Protein AF-A0A1J5KWN9-F1 (afdb_monomer)

Sequence (106 aa):
MALAEVMGHTQDIREIDHQITLTLQKNDFDAEEIVGLVDKREQILQNILNYIKENPSFAESEDWLSLVEQTKKVVALMQSETIQLGNNLKKYRYGNKSVQQYKKFL

Solvent-accessible surface area (backbone atoms only — not comparable to full-atom values): 5946 Å² total; per-residue (Å²): 134,56,71,74,57,48,54,49,47,55,50,51,44,52,52,46,51,49,50,48,51,57,44,70,70,41,97,80,54,63,65,66,62,47,50,54,48,51,54,54,43,49,61,49,46,53,54,49,52,54,47,30,73,78,39,61,71,51,68,73,30,70,68,49,49,50,50,52,56,52,49,53,53,48,53,53,48,55,52,51,51,52,52,51,52,53,54,52,51,52,52,52,55,52,52,52,52,53,52,58,57,55,58,76,80,109

Nearest PDB structures (foldseek):
  4atm-assembly1_A-2  TM=5.124E-01  e=1.087E+00  Homo sapiens
  3q7l-assembly1_B  TM=5.400E-01  e=6.951E+00  Homo sapiens

Radius of gyration: 20.38 Å; Cα contacts (8 Å, |Δi|>4): 46; chains: 1; bounding box: 47×23×64 Å

Foldseek 3Di:
DDPVVLVVLLVLLVVLLVVLVVQLPDPDHDPVVNVVSVVVNVVSVVVNVVVCVVVVCVCVDPSNVVSVVSVVVSVVSVVVSVVVVVVVVVVVVVVVVVVVVVVVVD

pLDDT: mean 94.16, std 3.78, range [82.38, 98.25]

Secondary structure (DSSP, 8-state):
--HHHHHHHHHHHHHHHHHHHHHHTSSS--HHHHHHHHHHHHHHHHHHHHHHHH-GGGGGSHHHHHHHHHHHHHHHHHHHHHHHHHHHHHHHHHHHHHHHHHGGG-

Structure (mmCIF, N/CA/C/O backbone):
data_AF-A0A1J5KWN9-F1
#
_entry.id   AF-A0A1J5KWN9-F1
#
loop_
_atom_site.group_PDB
_atom_site.id
_atom_site.type_symbol
_atom_site.label_atom_id
_atom_site.label_alt_id
_atom_site.label_comp_id
_atom_site.label_asym_id
_atom_site.label_entity_id
_atom_site.label_seq_id
_atom_site.pdbx_PDB_ins_code
_atom_site.Cartn_x
_atom_site.Cartn_y
_atom_site.Cartn_z
_atom_site.occupancy
_atom_site.B_iso_or_equiv
_atom_site.auth_seq_id
_atom_site.auth_comp_id
_atom_site.auth_asym_id
_atom_site.auth_atom_id
_atom_site.pdbx_PDB_model_num
ATOM 1 N N . MET A 1 1 ? -20.964 5.847 12.960 1.00 84.12 1 MET A N 1
ATOM 2 C CA . MET A 1 1 ? -20.636 4.473 12.502 1.00 84.12 1 MET A CA 1
ATOM 3 C C . MET A 1 1 ? -20.521 3.569 13.720 1.00 84.12 1 MET A C 1
ATOM 5 O O . MET A 1 1 ? -20.071 4.060 14.750 1.00 84.12 1 MET A O 1
ATOM 9 N N . ALA A 1 2 ? -20.961 2.311 13.659 1.00 90.88 2 ALA A N 1
ATOM 10 C CA . ALA A 1 2 ? -20.850 1.398 14.807 1.00 90.88 2 ALA A CA 1
ATOM 11 C C . ALA A 1 2 ? -19.456 0.743 14.877 1.00 90.88 2 ALA A C 1
ATOM 13 O O . ALA A 1 2 ? -18.827 0.534 13.844 1.00 90.88 2 ALA A O 1
ATOM 14 N N . LEU A 1 3 ? -18.993 0.339 16.069 1.00 86.62 3 LEU A N 1
ATOM 15 C CA . LEU A 1 3 ? -17.695 -0.342 16.225 1.00 86.62 3 LEU A CA 1
ATOM 16 C C . LEU A 1 3 ? -17.580 -1.584 15.322 1.00 86.62 3 LEU A C 1
ATOM 18 O O . LEU A 1 3 ? -16.566 -1.766 14.662 1.00 86.62 3 LEU A O 1
ATOM 22 N N . ALA A 1 4 ? -18.628 -2.410 15.243 1.00 92.12 4 ALA A N 1
ATOM 23 C CA . ALA A 1 4 ? -18.633 -3.612 14.402 1.00 92.12 4 ALA A CA 1
ATOM 24 C C . ALA A 1 4 ? -18.455 -3.305 12.902 1.00 92.12 4 AL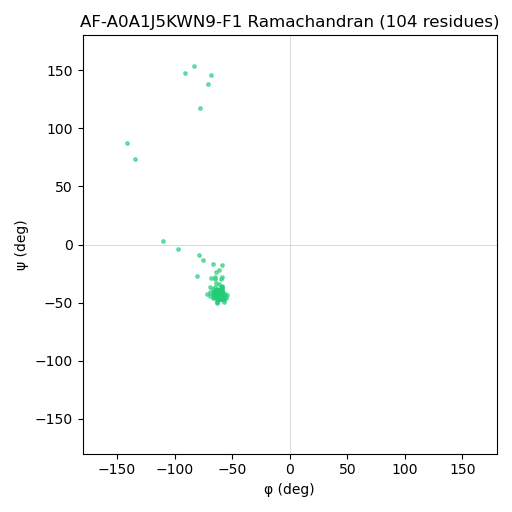A A C 1
ATOM 26 O O . ALA A 1 4 ? -17.828 -4.075 12.183 1.00 92.12 4 ALA A O 1
ATOM 27 N N . GLU A 1 5 ? -18.982 -2.172 12.442 1.00 92.19 5 GLU A N 1
ATOM 28 C CA . GLU A 1 5 ? -18.875 -1.718 11.054 1.00 92.19 5 GLU A CA 1
ATOM 29 C C . GLU A 1 5 ? -17.446 -1.250 10.739 1.00 92.19 5 GLU A C 1
ATOM 31 O O . GLU A 1 5 ? -16.868 -1.648 9.731 1.00 92.19 5 GLU A O 1
ATOM 36 N N . VAL A 1 6 ? -16.822 -0.508 11.660 1.00 93.31 6 VAL A N 1
ATOM 37 C CA . VAL A 1 6 ? -15.414 -0.084 11.550 1.00 93.31 6 VAL A CA 1
ATOM 38 C C . VAL A 1 6 ? -14.470 -1.282 11.548 1.00 93.31 6 VAL A C 1
ATOM 40 O O . VAL A 1 6 ? -13.525 -1.305 10.768 1.00 93.31 6 VAL A O 1
ATOM 43 N N . MET A 1 7 ? -14.738 -2.292 12.379 1.00 93.25 7 MET A N 1
ATOM 44 C CA . MET A 1 7 ? -13.967 -3.541 12.388 1.00 93.25 7 MET A CA 1
ATOM 45 C C . MET A 1 7 ? -14.104 -4.313 11.064 1.00 93.25 7 MET A C 1
ATOM 47 O O . MET A 1 7 ? -13.155 -4.950 10.615 1.00 93.25 7 MET A O 1
ATOM 51 N N . GLY A 1 8 ? -15.266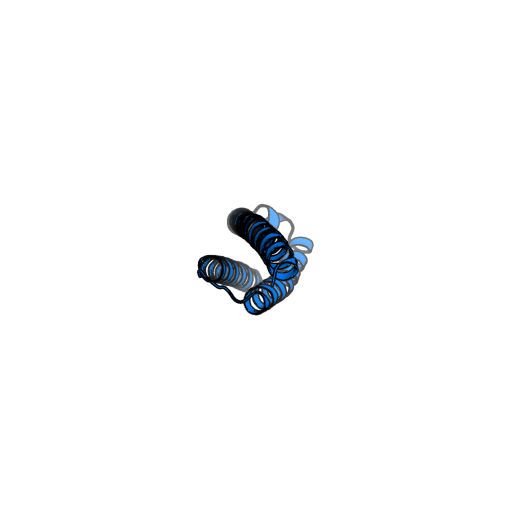 -4.241 10.405 1.00 95.81 8 GLY A N 1
ATOM 52 C CA . GLY A 1 8 ? -15.427 -4.752 9.040 1.00 95.81 8 GLY A CA 1
ATOM 53 C C . GLY A 1 8 ? -14.521 -4.013 8.052 1.00 95.81 8 GLY A C 1
ATOM 54 O O . GLY A 1 8 ? -13.789 -4.637 7.289 1.00 95.81 8 GLY A O 1
ATOM 55 N N . HIS A 1 9 ? -14.482 -2.683 8.136 1.00 96.50 9 HIS A N 1
ATOM 56 C CA . HIS A 1 9 ? -13.610 -1.863 7.297 1.00 96.50 9 HIS A CA 1
ATOM 57 C C . HIS A 1 9 ? -12.113 -2.086 7.549 1.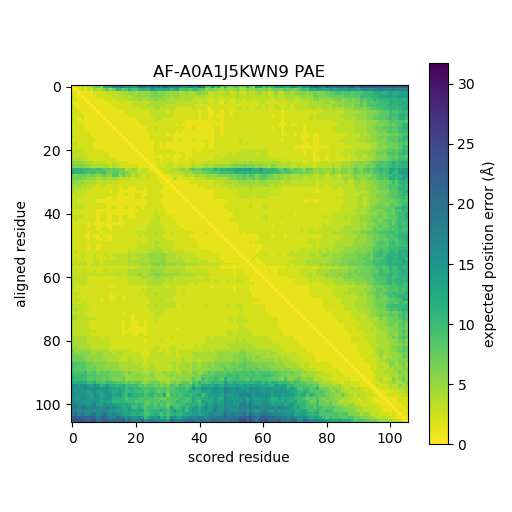00 96.50 9 HIS A C 1
ATOM 59 O O . HIS A 1 9 ? -11.338 -2.072 6.591 1.00 96.50 9 HIS A O 1
ATOM 65 N N . THR A 1 10 ? -11.673 -2.319 8.793 1.00 96.06 10 THR A N 1
ATOM 66 C CA . THR A 1 10 ? -10.263 -2.663 9.051 1.00 96.06 10 THR A CA 1
ATOM 67 C C . THR A 1 10 ? -9.900 -3.994 8.400 1.00 96.06 10 THR A C 1
ATOM 69 O O . THR A 1 10 ? -8.832 -4.093 7.796 1.00 96.06 10 THR A O 1
ATOM 72 N N . GLN A 1 11 ? -10.801 -4.981 8.421 1.00 96.69 11 GLN A N 1
ATOM 73 C CA . GLN A 1 11 ? -10.610 -6.253 7.723 1.00 96.69 11 GLN A CA 1
ATOM 74 C C . GLN A 1 11 ? -10.567 -6.087 6.196 1.00 96.69 11 GLN A C 1
ATOM 76 O O . GLN A 1 11 ? -9.697 -6.675 5.552 1.00 96.69 11 GLN A O 1
ATOM 81 N N . ASP A 1 12 ? -11.442 -5.259 5.620 1.00 97.81 12 ASP A N 1
ATOM 82 C CA . ASP A 1 12 ? -11.435 -4.978 4.180 1.00 97.81 12 ASP A CA 1
ATOM 83 C C . ASP A 1 12 ? -10.108 -4.346 3.728 1.00 97.81 12 ASP A C 1
ATOM 85 O O . ASP A 1 12 ? -9.575 -4.706 2.677 1.00 97.81 12 ASP A O 1
ATOM 89 N N . ILE A 1 13 ? -9.528 -3.440 4.530 1.00 97.88 13 ILE A N 1
ATOM 90 C CA . ILE A 1 13 ? -8.201 -2.874 4.241 1.00 97.88 13 ILE A CA 1
ATOM 91 C C . ILE A 1 13 ? -7.125 -3.961 4.265 1.00 97.88 13 ILE A C 1
ATOM 93 O O . ILE A 1 13 ? -6.284 -3.978 3.368 1.00 97.88 13 ILE A O 1
ATOM 97 N N . ARG A 1 14 ? -7.143 -4.878 5.245 1.00 97.62 14 ARG A N 1
ATOM 98 C CA . ARG A 1 14 ? -6.161 -5.981 5.311 1.00 97.62 14 ARG A CA 1
ATOM 99 C C . ARG A 1 14 ? -6.236 -6.878 4.081 1.00 97.62 14 ARG A C 1
ATOM 101 O O . ARG A 1 14 ? -5.201 -7.284 3.559 1.00 97.62 14 ARG A O 1
ATOM 108 N N . GLU A 1 15 ? -7.446 -7.168 3.617 1.00 98.00 15 GLU A N 1
ATOM 109 C CA . GLU A 1 15 ? -7.662 -7.962 2.410 1.00 98.00 15 GLU A CA 1
ATOM 110 C C . GLU A 1 15 ? -7.120 -7.245 1.167 1.00 98.00 15 GLU A C 1
ATOM 112 O O . GLU A 1 15 ? -6.398 -7.843 0.371 1.00 98.00 15 GLU A O 1
ATOM 117 N N . ILE A 1 16 ? -7.379 -5.943 1.025 1.00 98.25 16 ILE A N 1
ATOM 118 C CA . ILE A 1 16 ? -6.825 -5.156 -0.085 1.00 98.25 16 ILE A CA 1
ATOM 119 C C . ILE A 1 16 ? -5.292 -5.101 -0.014 1.00 98.25 16 ILE A C 1
ATOM 121 O O . ILE A 1 16 ? -4.625 -5.300 -1.027 1.00 98.25 16 ILE A O 1
ATOM 125 N N . ASP A 1 17 ? -4.717 -4.892 1.170 1.00 97.75 17 ASP A N 1
ATOM 126 C CA . ASP A 1 17 ? -3.266 -4.897 1.394 1.00 97.75 17 ASP A CA 1
ATOM 127 C C . ASP A 1 17 ? -2.638 -6.251 1.008 1.00 97.75 17 ASP A C 1
ATOM 129 O O . ASP A 1 17 ? -1.548 -6.309 0.420 1.00 97.75 17 ASP A O 1
ATOM 133 N N . HIS A 1 18 ? -3.348 -7.351 1.268 1.00 96.69 18 HIS A N 1
ATOM 134 C CA . HIS A 1 18 ? -2.954 -8.682 0.821 1.00 96.69 18 HIS A CA 1
ATOM 135 C C . HIS A 1 18 ? -3.019 -8.822 -0.707 1.00 96.69 18 HIS A C 1
ATOM 137 O O . HIS A 1 18 ? -2.053 -9.290 -1.313 1.00 96.69 18 HIS A O 1
ATOM 143 N N . GLN A 1 19 ? -4.098 -8.359 -1.344 1.00 97.75 19 GLN A N 1
ATOM 144 C CA . GLN A 1 19 ? -4.251 -8.387 -2.804 1.00 97.75 19 GLN A CA 1
ATOM 145 C C . GLN A 1 19 ? -3.178 -7.557 -3.514 1.00 97.75 19 GLN A C 1
ATOM 147 O O . GLN A 1 19 ? -2.569 -8.041 -4.465 1.00 97.75 19 GLN A O 1
ATOM 152 N N . ILE A 1 20 ? -2.868 -6.357 -3.008 1.00 97.56 20 ILE A N 1
ATOM 153 C CA . ILE A 1 20 ? -1.762 -5.528 -3.512 1.00 97.56 20 ILE A CA 1
ATOM 154 C C . ILE A 1 20 ? -0.451 -6.314 -3.441 1.00 97.56 20 ILE A C 1
ATOM 156 O O . ILE A 1 20 ? 0.286 -6.384 -4.423 1.00 97.56 20 ILE A O 1
ATOM 160 N N . THR A 1 21 ? -0.175 -6.949 -2.299 1.00 96.69 21 THR A N 1
ATOM 161 C CA . THR A 1 21 ? 1.045 -7.745 -2.110 1.00 96.69 21 THR A CA 1
ATOM 162 C C . THR A 1 21 ? 1.140 -8.892 -3.116 1.00 96.69 21 THR A C 1
ATOM 164 O O . THR A 1 21 ? 2.188 -9.073 -3.734 1.00 96.69 21 THR A O 1
ATOM 167 N N . LEU A 1 22 ? 0.057 -9.650 -3.312 1.00 96.00 22 LEU A N 1
ATOM 168 C CA . LEU A 1 22 ? 0.022 -10.758 -4.269 1.00 96.00 22 LEU A CA 1
ATOM 169 C C . LEU A 1 22 ? 0.183 -10.280 -5.713 1.00 96.00 22 LEU A C 1
ATOM 171 O O . LEU A 1 22 ? 0.890 -10.918 -6.492 1.00 96.00 22 LEU A O 1
ATOM 175 N N . THR A 1 23 ? -0.448 -9.163 -6.079 1.00 96.19 23 THR A N 1
ATOM 176 C CA . THR A 1 23 ? -0.346 -8.618 -7.434 1.00 96.19 23 THR A CA 1
ATOM 177 C C . THR A 1 23 ? 1.067 -8.125 -7.722 1.00 96.19 23 THR A C 1
ATOM 179 O O . THR A 1 23 ? 1.608 -8.490 -8.758 1.00 96.19 23 THR A O 1
ATOM 182 N N . LEU A 1 24 ? 1.726 -7.438 -6.785 1.00 94.31 24 LEU A N 1
ATOM 183 C CA . LEU A 1 24 ? 3.122 -7.000 -6.939 1.00 94.31 24 LEU A CA 1
ATOM 184 C C . LEU A 1 24 ? 4.135 -8.151 -7.042 1.00 94.31 24 LEU A C 1
ATOM 186 O O . LEU A 1 24 ? 5.211 -7.966 -7.597 1.00 94.31 24 LEU A O 1
ATOM 190 N N . GLN A 1 25 ? 3.812 -9.336 -6.522 1.00 92.25 25 GLN A N 1
ATOM 191 C CA . GLN A 1 25 ? 4.674 -10.520 -6.625 1.00 92.25 25 GLN A CA 1
ATOM 192 C C . GLN A 1 25 ? 4.589 -11.221 -7.991 1.00 92.25 25 GLN A C 1
ATOM 194 O O . GLN A 1 25 ? 5.376 -12.132 -8.263 1.00 92.25 25 GLN A O 1
ATOM 199 N N . LYS A 1 26 ? 3.648 -10.830 -8.859 1.00 92.88 26 LYS A N 1
ATOM 200 C CA . LYS A 1 26 ? 3.573 -11.337 -10.234 1.00 92.88 26 LYS A CA 1
ATOM 201 C C . LYS A 1 26 ? 4.740 -10.751 -11.045 1.00 92.88 26 LYS A C 1
ATOM 203 O O . LYS A 1 26 ? 5.024 -9.563 -10.960 1.00 92.88 26 LYS A O 1
ATOM 208 N N . ASN A 1 27 ? 5.377 -11.574 -11.885 1.00 82.38 27 ASN A N 1
ATOM 209 C CA . ASN A 1 27 ? 6.500 -11.142 -12.740 1.00 82.38 27 ASN A CA 1
ATOM 210 C C . ASN A 1 27 ? 6.149 -9.990 -13.702 1.00 82.38 27 ASN A C 1
ATOM 212 O O . ASN A 1 27 ? 7.040 -9.250 -14.110 1.00 82.38 27 ASN A O 1
ATOM 216 N N . ASP A 1 28 ? 4.881 -9.885 -14.095 1.00 86.00 28 ASP A N 1
ATOM 217 C CA . ASP A 1 28 ? 4.344 -8.831 -14.955 1.00 86.00 28 ASP A CA 1
ATOM 218 C C . ASP A 1 28 ? 2.952 -8.482 -14.427 1.00 86.00 28 ASP A C 1
ATOM 220 O O . ASP A 1 28 ? 1.960 -9.143 -14.745 1.00 86.00 28 ASP A O 1
ATOM 224 N N . PHE A 1 29 ? 2.908 -7.555 -13.476 1.00 89.31 29 PHE A N 1
ATOM 225 C CA . PHE A 1 29 ? 1.670 -7.160 -12.821 1.00 89.31 29 PHE A CA 1
ATOM 226 C C . PHE A 1 29 ? 1.011 -5.992 -13.548 1.00 89.31 29 PHE A C 1
ATOM 228 O O . PHE A 1 29 ? 1.683 -5.109 -14.081 1.00 89.31 29 PHE A O 1
ATOM 235 N N . ASP A 1 30 ? -0.318 -5.964 -13.518 1.00 91.81 30 ASP A N 1
ATOM 236 C CA . ASP A 1 30 ? -1.081 -4.856 -14.073 1.00 91.81 30 ASP A CA 1
ATOM 237 C C . ASP A 1 30 ? -1.065 -3.665 -13.102 1.00 91.81 30 ASP A C 1
ATOM 239 O O . ASP A 1 30 ? -1.536 -3.742 -11.964 1.00 91.81 30 ASP A O 1
ATOM 243 N N . ALA A 1 31 ? -0.494 -2.547 -13.548 1.00 91.62 31 ALA A N 1
ATOM 244 C CA . ALA A 1 31 ? -0.450 -1.325 -12.759 1.00 91.62 31 ALA A CA 1
ATOM 245 C C . ALA A 1 31 ? -1.845 -0.701 -12.573 1.00 91.62 31 ALA A C 1
ATOM 247 O O . ALA A 1 31 ? -2.078 -0.067 -11.544 1.00 91.62 31 ALA A O 1
ATOM 248 N N . GLU A 1 32 ? -2.775 -0.890 -13.514 1.00 94.81 32 GLU A N 1
ATOM 249 C CA . GLU A 1 32 ? -4.150 -0.389 -13.388 1.00 94.81 32 GLU A CA 1
ATOM 250 C C . GLU A 1 32 ? -4.919 -1.155 -12.302 1.00 94.81 32 GLU A C 1
ATOM 252 O O . GLU A 1 32 ? -5.653 -0.545 -11.522 1.00 94.81 32 GLU A O 1
ATOM 257 N N . GLU A 1 33 ? -4.673 -2.465 -12.170 1.00 96.25 33 GLU A N 1
ATOM 258 C CA . GLU A 1 33 ? -5.195 -3.288 -11.069 1.00 96.25 33 GLU A CA 1
ATOM 259 C C . GLU A 1 33 ? -4.743 -2.726 -9.709 1.00 96.25 33 GLU A C 1
ATOM 261 O O . GLU A 1 33 ? -5.559 -2.534 -8.805 1.00 96.25 33 GLU A O 1
ATOM 266 N N . ILE A 1 34 ? -3.453 -2.389 -9.573 1.00 96.50 34 ILE A N 1
ATOM 267 C CA . ILE A 1 34 ? -2.902 -1.793 -8.346 1.00 96.50 34 ILE A CA 1
ATOM 268 C C . ILE A 1 34 ? -3.535 -0.431 -8.046 1.00 96.50 34 ILE A C 1
ATOM 270 O O . ILE A 1 34 ? -3.887 -0.174 -6.895 1.00 96.50 34 ILE A O 1
ATOM 274 N N . VAL A 1 35 ? -3.708 0.433 -9.052 1.00 96.75 35 VAL A N 1
ATOM 275 C CA . VAL A 1 35 ? -4.366 1.740 -8.872 1.00 96.75 35 VAL A CA 1
ATOM 276 C C . VAL A 1 35 ? -5.792 1.553 -8.354 1.00 96.75 35 VAL A C 1
ATOM 278 O O . VAL A 1 35 ? -6.153 2.160 -7.348 1.00 96.75 35 VAL A O 1
ATOM 281 N N . GLY A 1 36 ? -6.569 0.647 -8.955 1.00 98.06 36 GLY A N 1
ATOM 282 C CA . GLY A 1 36 ? -7.932 0.360 -8.505 1.00 98.06 36 GLY A CA 1
ATOM 283 C C . GLY A 1 36 ? -8.000 -0.158 -7.063 1.00 98.06 36 GLY A C 1
ATOM 284 O O . GLY A 1 36 ? -8.887 0.235 -6.300 1.00 98.06 36 GLY A O 1
ATOM 285 N N . LEU A 1 37 ? -7.047 -1.004 -6.656 1.00 98.12 37 LEU A N 1
ATOM 286 C CA . LEU A 1 37 ? -6.940 -1.486 -5.276 1.00 98.12 37 LEU A CA 1
ATOM 287 C C . LEU A 1 37 ? -6.613 -0.350 -4.297 1.00 98.12 37 LEU A C 1
ATOM 289 O O . LEU A 1 37 ? -7.250 -0.248 -3.247 1.00 98.12 37 LEU A O 1
ATOM 293 N N . VAL A 1 38 ? -5.667 0.526 -4.642 1.00 97.19 38 VAL A N 1
ATOM 294 C CA . VAL A 1 38 ? -5.291 1.684 -3.813 1.00 97.19 38 VAL A CA 1
ATOM 295 C C . VAL A 1 38 ? -6.452 2.673 -3.676 1.00 97.19 38 VAL A C 1
ATOM 297 O O . VAL A 1 38 ? -6.731 3.125 -2.566 1.00 97.19 38 VAL A O 1
ATOM 300 N N . ASP A 1 39 ? -7.179 2.954 -4.755 1.00 98.12 39 ASP A N 1
ATOM 301 C CA . ASP A 1 39 ? -8.337 3.853 -4.722 1.00 98.12 39 ASP A CA 1
ATOM 302 C C . ASP A 1 39 ? -9.457 3.298 -3.833 1.00 98.12 39 ASP A C 1
ATOM 304 O O . ASP A 1 39 ? -10.019 4.012 -2.997 1.00 98.12 39 ASP A O 1
ATOM 308 N N . LYS A 1 40 ? -9.756 1.998 -3.955 1.00 97.94 40 LYS A N 1
ATOM 309 C CA . LYS A 1 40 ? -10.736 1.324 -3.092 1.00 97.94 40 LYS A CA 1
ATOM 310 C C . LYS A 1 40 ? -10.314 1.377 -1.623 1.00 97.94 40 LYS A C 1
ATOM 312 O O . LYS A 1 40 ? -11.143 1.626 -0.746 1.00 97.94 40 LYS A O 1
ATOM 317 N N . ARG A 1 41 ? -9.025 1.162 -1.352 1.00 97.81 41 ARG A N 1
ATOM 318 C CA . ARG A 1 41 ? -8.452 1.245 -0.006 1.00 97.81 41 ARG A CA 1
ATOM 319 C C . ARG A 1 41 ? -8.636 2.633 0.597 1.00 97.81 41 ARG A C 1
ATOM 321 O O . ARG A 1 41 ? -9.038 2.738 1.753 1.00 97.81 41 ARG A O 1
ATOM 328 N N . GLU A 1 42 ? -8.364 3.680 -0.177 1.00 97.44 42 GLU A N 1
ATOM 329 C CA . GLU A 1 42 ? -8.501 5.071 0.262 1.00 97.44 42 GLU A CA 1
ATOM 330 C C . GLU A 1 42 ? -9.954 5.405 0.622 1.00 97.44 42 GLU A C 1
ATOM 332 O O . GLU A 1 42 ? -10.214 5.985 1.675 1.00 97.44 42 GLU A O 1
ATOM 337 N N . GLN A 1 43 ? -10.919 4.963 -0.190 1.00 97.25 43 GLN A N 1
ATOM 338 C CA . GLN A 1 43 ? -12.344 5.161 0.101 1.00 97.25 43 GLN A CA 1
ATOM 339 C C . GLN A 1 43 ? -12.751 4.554 1.452 1.00 97.25 43 GLN A C 1
ATOM 341 O O . GLN A 1 43 ? -13.444 5.199 2.239 1.00 97.25 43 GLN A O 1
ATOM 346 N N . ILE A 1 44 ? -12.290 3.336 1.751 1.00 97.56 44 ILE A N 1
ATOM 347 C CA . ILE A 1 44 ? -12.573 2.666 3.029 1.00 97.56 44 ILE A CA 1
ATOM 348 C C . ILE A 1 44 ? -11.843 3.365 4.181 1.00 97.56 44 ILE A C 1
ATOM 350 O O . ILE A 1 44 ? -12.416 3.572 5.253 1.00 97.56 44 ILE A O 1
ATOM 354 N N . LEU A 1 45 ? -10.593 3.779 3.964 1.00 97.12 45 LEU A N 1
ATOM 355 C CA . LEU A 1 45 ? -9.794 4.468 4.972 1.00 97.12 45 LEU A CA 1
ATOM 356 C C . LEU A 1 45 ? -10.468 5.760 5.444 1.00 97.12 45 LEU A C 1
ATOM 358 O O . LEU A 1 45 ? -10.479 6.029 6.644 1.00 97.12 45 LEU A O 1
ATOM 362 N N . GLN A 1 46 ? -11.088 6.524 4.543 1.00 97.00 46 GLN A N 1
ATOM 363 C CA . GLN A 1 46 ? -11.817 7.741 4.913 1.00 97.00 46 GLN A CA 1
ATOM 364 C C . GLN A 1 46 ? -12.955 7.472 5.909 1.00 97.00 46 GLN A C 1
ATOM 366 O O . GLN A 1 46 ? -13.161 8.262 6.834 1.00 97.00 46 GLN A O 1
ATOM 371 N N . ASN A 1 47 ? -13.646 6.334 5.793 1.00 95.75 47 ASN A N 1
ATOM 372 C CA . ASN A 1 47 ? -14.668 5.930 6.760 1.00 95.75 47 ASN A CA 1
ATOM 373 C C . ASN A 1 47 ? -14.044 5.703 8.145 1.00 95.75 47 ASN A C 1
ATOM 375 O O . ASN A 1 47 ? -14.501 6.274 9.139 1.00 95.75 47 ASN A O 1
ATOM 379 N N . ILE A 1 48 ? -12.949 4.945 8.213 1.00 96.25 48 ILE A N 1
ATOM 380 C CA . ILE A 1 48 ? -12.266 4.654 9.481 1.00 96.25 48 ILE A CA 1
ATOM 381 C C . ILE A 1 48 ? -11.706 5.936 10.112 1.00 96.25 48 ILE A C 1
ATOM 383 O O . ILE A 1 48 ? -11.864 6.156 11.311 1.00 96.25 48 ILE A O 1
ATOM 387 N N . LEU A 1 49 ? -11.110 6.827 9.315 1.00 96.31 49 LEU A N 1
ATOM 388 C CA . LEU A 1 49 ? -10.589 8.107 9.799 1.00 96.31 49 LEU A CA 1
ATOM 389 C C . LEU A 1 49 ? -11.698 9.004 10.358 1.00 96.31 49 LEU A C 1
ATOM 391 O O . LEU A 1 49 ? -11.489 9.673 11.370 1.00 96.31 49 LEU A O 1
ATOM 395 N N . ASN A 1 50 ? -12.881 9.015 9.741 1.00 96.31 50 ASN A N 1
ATOM 396 C CA . ASN A 1 50 ? -14.028 9.741 10.281 1.00 96.31 50 ASN A CA 1
ATOM 397 C C . ASN A 1 50 ? -14.504 9.141 11.609 1.00 96.31 50 ASN A C 1
ATOM 399 O O . ASN A 1 50 ? -14.763 9.892 12.547 1.00 96.31 50 ASN A O 1
ATOM 403 N N . TYR A 1 51 ? -14.519 7.812 11.740 1.00 96.19 51 TYR A N 1
ATOM 404 C CA . TYR A 1 51 ? -14.813 7.171 13.021 1.00 96.19 51 TYR A CA 1
ATOM 405 C C . TYR A 1 51 ? -13.781 7.509 14.104 1.00 96.19 51 TYR A C 1
ATOM 407 O O . TYR A 1 51 ? -14.167 7.790 15.235 1.00 96.19 51 TYR A O 1
ATOM 415 N N . ILE A 1 52 ? -12.486 7.534 13.767 1.00 96.94 52 ILE A N 1
ATOM 416 C CA . ILE A 1 52 ? -11.408 7.915 14.694 1.00 96.94 52 ILE A CA 1
ATOM 417 C C . ILE A 1 52 ? -11.576 9.358 15.181 1.00 96.94 52 ILE A C 1
ATOM 419 O O . ILE A 1 52 ? -11.351 9.628 16.357 1.00 96.94 52 ILE A O 1
ATOM 423 N N . LYS A 1 53 ? -12.001 10.290 14.316 1.00 96.56 53 LYS A N 1
ATOM 424 C CA . LYS A 1 53 ? -12.281 11.677 14.735 1.00 96.56 53 LYS A CA 1
ATOM 425 C C . LYS A 1 53 ? -13.361 11.739 15.817 1.00 96.56 53 LYS A C 1
ATOM 427 O O . LYS A 1 53 ? -13.252 12.549 16.732 1.00 96.56 53 LYS A O 1
ATOM 432 N N . GLU A 1 54 ? -14.383 10.895 15.708 1.00 96.44 54 GLU A N 1
ATOM 433 C CA . GLU A 1 54 ? -15.473 10.795 16.687 1.00 96.44 54 GLU A CA 1
ATOM 434 C C . GLU A 1 54 ? -15.081 9.961 17.920 1.00 96.44 54 GLU A C 1
ATOM 436 O O . GLU A 1 54 ? -15.603 10.187 19.009 1.00 96.44 54 GLU A O 1
ATOM 441 N N . ASN A 1 55 ? -14.143 9.020 17.764 1.00 96.19 55 ASN A N 1
ATOM 442 C CA . ASN A 1 55 ? -13.721 8.057 18.783 1.00 96.19 55 ASN A CA 1
ATOM 443 C C . ASN A 1 55 ? -12.181 7.958 18.848 1.00 96.19 55 ASN A C 1
ATOM 445 O O . ASN A 1 55 ? -11.610 6.949 18.419 1.00 96.19 55 ASN A O 1
ATOM 449 N N . PRO A 1 56 ? -11.482 8.971 19.398 1.00 95.88 56 PRO A N 1
ATOM 450 C CA . PRO A 1 56 ? -10.020 9.051 19.321 1.00 95.88 56 PRO A CA 1
ATOM 451 C C . PRO A 1 56 ? -9.276 7.865 19.942 1.00 95.88 56 PRO A C 1
ATOM 453 O O . PRO A 1 56 ? -8.210 7.494 19.456 1.00 95.88 56 PRO A O 1
ATOM 456 N N . SER A 1 57 ? -9.850 7.215 20.960 1.00 95.88 57 SER A N 1
ATOM 457 C CA . SER A 1 57 ? -9.266 6.027 21.599 1.00 95.88 57 SER A CA 1
ATOM 458 C C . SER A 1 57 ? -9.092 4.842 20.643 1.00 95.88 57 SER A C 1
ATOM 460 O O . SER A 1 57 ? -8.244 3.986 20.879 1.00 95.88 57 SER A O 1
ATOM 462 N N . PHE A 1 58 ? -9.835 4.791 19.530 1.00 95.88 58 PHE A N 1
ATOM 463 C CA . PHE A 1 58 ? -9.649 3.750 18.519 1.00 95.88 58 PHE A CA 1
ATOM 464 C C . PHE A 1 58 ? -8.271 3.832 17.845 1.00 95.88 58 PHE A C 1
ATOM 466 O O . PHE A 1 58 ? -7.712 2.798 17.484 1.00 95.88 58 PHE A O 1
ATOM 473 N N . ALA A 1 59 ? -7.680 5.028 17.734 1.00 95.38 59 ALA A N 1
ATOM 474 C CA . ALA A 1 59 ? -6.336 5.202 17.177 1.00 95.38 59 ALA A CA 1
ATOM 475 C C . ALA A 1 59 ? -5.228 4.586 18.053 1.00 95.38 59 ALA A C 1
ATOM 477 O O . ALA A 1 59 ? -4.117 4.363 17.576 1.00 95.38 59 ALA A O 1
ATOM 478 N N . GLU A 1 60 ? -5.528 4.298 19.318 1.00 96.19 60 GLU A N 1
ATOM 479 C CA . GLU A 1 60 ? -4.622 3.630 20.257 1.00 96.19 60 GLU A CA 1
ATOM 480 C C . GLU A 1 60 ? -4.897 2.121 20.346 1.00 96.19 60 GLU A C 1
ATOM 482 O O . GLU A 1 60 ? -4.176 1.396 21.030 1.00 96.19 60 GLU A O 1
ATOM 487 N N . SER A 1 61 ? -5.930 1.627 19.654 1.00 96.38 61 SER A N 1
ATOM 488 C CA . SER A 1 61 ? -6.288 0.211 19.676 1.00 96.38 61 SER A CA 1
ATOM 489 C C . SER A 1 61 ? -5.234 -0.656 18.988 1.00 96.38 61 SER A C 1
ATOM 491 O O . SER A 1 61 ? -4.636 -0.274 17.978 1.00 96.38 61 SER A O 1
ATOM 493 N N . GLU A 1 62 ? -5.045 -1.872 19.504 1.00 95.75 62 GLU A N 1
ATOM 494 C CA . GLU A 1 62 ? -4.119 -2.844 18.915 1.00 95.75 62 GLU A CA 1
ATOM 495 C C . GLU A 1 62 ? -4.474 -3.181 17.462 1.00 95.75 62 GLU A C 1
ATOM 497 O O . GLU A 1 62 ? -3.575 -3.331 16.633 1.00 95.75 62 GLU A O 1
ATOM 502 N N . ASP A 1 63 ? -5.768 -3.258 17.129 1.00 92.88 63 ASP A N 1
ATOM 503 C CA . ASP A 1 63 ? -6.213 -3.558 15.765 1.00 92.88 63 ASP A CA 1
ATOM 504 C C . ASP A 1 63 ? -5.766 -2.469 14.782 1.00 92.88 63 ASP A C 1
ATOM 506 O O . ASP A 1 63 ? -5.124 -2.770 13.769 1.00 92.88 63 ASP A 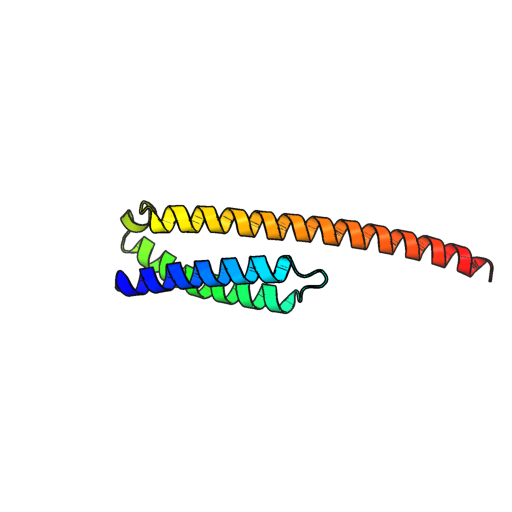O 1
ATOM 510 N N . TRP A 1 64 ? -6.016 -1.200 15.121 1.00 96.69 64 TRP A N 1
ATOM 511 C CA . TRP A 1 64 ? -5.599 -0.063 14.305 1.00 96.69 64 TRP A CA 1
ATOM 512 C C . TRP A 1 64 ? -4.077 0.028 14.177 1.00 96.69 64 TRP A C 1
ATOM 514 O O . TRP A 1 64 ? -3.553 0.145 13.069 1.00 96.69 64 TRP A O 1
ATOM 524 N N . LEU A 1 65 ? -3.343 -0.080 15.288 1.00 97.62 65 LEU A N 1
ATOM 525 C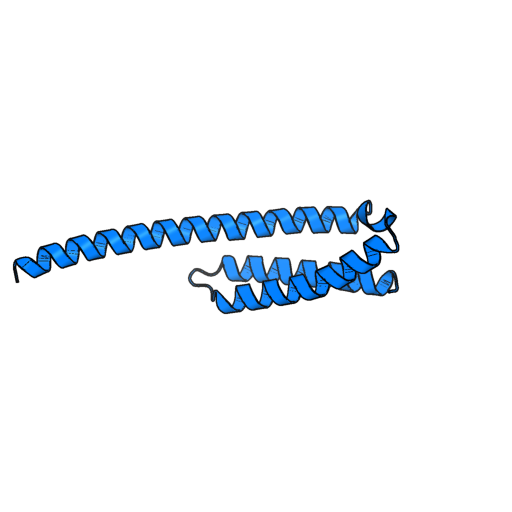 CA . LEU A 1 65 ? -1.879 -0.027 15.270 1.00 97.62 65 LEU A CA 1
ATOM 526 C C . LEU A 1 65 ? -1.281 -1.167 14.430 1.00 97.62 65 LEU A C 1
ATOM 528 O O . LEU A 1 65 ? -0.361 -0.943 13.640 1.00 97.62 65 LEU A O 1
ATOM 532 N N . SER A 1 66 ? -1.844 -2.372 14.536 1.00 96.75 66 SER A N 1
ATOM 533 C CA . SER A 1 66 ? -1.477 -3.521 13.705 1.00 96.75 66 SER A CA 1
ATOM 534 C C . SER A 1 66 ? -1.772 -3.279 12.221 1.00 96.75 66 SER A C 1
ATOM 536 O O . SER A 1 66 ? -0.957 -3.621 11.362 1.00 96.75 66 SER A O 1
ATOM 538 N N . LEU A 1 67 ? -2.915 -2.667 11.893 1.00 96.38 67 LEU A N 1
ATOM 539 C CA . LEU A 1 67 ? -3.278 -2.309 10.517 1.00 96.38 67 LEU A CA 1
ATOM 540 C C . LEU A 1 67 ? -2.297 -1.296 9.918 1.00 96.38 67 LEU A C 1
ATOM 542 O O . LEU A 1 67 ? -1.822 -1.472 8.795 1.00 96.38 67 LEU A O 1
ATOM 546 N N . VAL A 1 68 ? -1.939 -0.264 10.685 1.00 97.00 68 VAL A N 1
ATOM 547 C CA . VAL A 1 68 ? -0.943 0.739 10.285 1.00 97.00 68 VAL A CA 1
ATOM 548 C C . VAL A 1 68 ? 0.412 0.080 10.030 1.00 97.00 68 VAL A C 1
ATOM 550 O O . VAL A 1 68 ? 1.072 0.386 9.037 1.00 97.00 68 VAL A O 1
ATOM 553 N N . GLU A 1 69 ? 0.831 -0.855 10.880 1.00 97.19 69 GLU A N 1
ATOM 554 C CA . GLU A 1 69 ? 2.102 -1.555 10.693 1.00 97.19 69 GLU A CA 1
ATOM 555 C C . GLU A 1 69 ? 2.104 -2.459 9.451 1.00 97.19 69 GLU A C 1
ATOM 557 O O . GLU A 1 69 ? 3.092 -2.506 8.718 1.00 97.19 69 GLU A O 1
ATOM 562 N N . GLN A 1 70 ? 0.990 -3.130 9.151 1.00 94.62 70 GLN A N 1
ATOM 563 C CA . GLN A 1 70 ? 0.835 -3.876 7.897 1.00 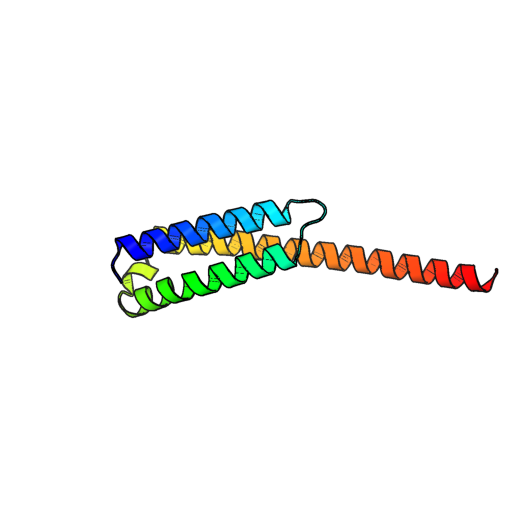94.62 70 GLN A CA 1
ATOM 564 C C . GLN A 1 70 ? 0.871 -2.948 6.677 1.00 94.62 70 GLN A C 1
ATOM 566 O O . GLN A 1 70 ? 1.599 -3.225 5.723 1.00 94.62 70 GLN A O 1
ATOM 571 N N . THR A 1 71 ? 0.193 -1.802 6.755 1.00 94.69 71 THR A N 1
ATOM 572 C CA . THR A 1 71 ? 0.185 -0.780 5.697 1.00 94.69 71 THR A CA 1
ATOM 573 C C . THR A 1 71 ? 1.604 -0.340 5.336 1.00 94.69 71 THR A C 1
ATOM 575 O O . THR A 1 71 ? 1.961 -0.271 4.161 1.00 94.69 71 THR A O 1
ATOM 578 N N . LYS A 1 72 ? 2.456 -0.075 6.338 1.00 97.19 72 LYS A N 1
ATOM 579 C CA . LYS A 1 72 ? 3.852 0.334 6.103 1.00 97.19 72 LYS A CA 1
ATOM 580 C C . LYS A 1 72 ? 4.635 -0.704 5.301 1.00 97.19 72 LYS A C 1
ATOM 582 O O . LYS A 1 72 ? 5.447 -0.327 4.457 1.00 97.19 72 LYS A O 1
ATOM 587 N N . LYS A 1 73 ? 4.395 -1.997 5.540 1.00 96.81 73 LYS A N 1
ATOM 588 C CA . LYS A 1 73 ? 5.061 -3.087 4.809 1.00 96.81 73 LYS A CA 1
ATOM 589 C C . LYS A 1 73 ? 4.647 -3.106 3.340 1.00 96.81 73 LYS A C 1
ATOM 591 O O . LYS A 1 73 ? 5.512 -3.237 2.479 1.00 96.81 73 LYS A O 1
ATOM 596 N N . VAL A 1 74 ? 3.358 -2.912 3.053 1.00 96.56 74 VAL A N 1
ATOM 597 C CA . VAL A 1 74 ? 2.848 -2.824 1.675 1.00 96.56 74 VAL A CA 1
ATOM 598 C C . VAL A 1 74 ? 3.425 -1.607 0.954 1.00 96.56 74 VAL A C 1
ATOM 600 O O . VAL A 1 74 ? 3.921 -1.737 -0.163 1.00 96.56 74 VAL A O 1
ATOM 603 N N . VAL A 1 75 ? 3.462 -0.443 1.609 1.00 96.56 75 VAL A N 1
ATOM 604 C CA . VAL A 1 75 ? 4.075 0.771 1.041 1.00 96.56 75 VAL A CA 1
ATOM 605 C C . VAL A 1 75 ? 5.554 0.546 0.719 1.00 96.56 75 VAL A C 1
ATOM 607 O O . VAL A 1 75 ? 6.007 0.904 -0.369 1.00 96.56 75 VAL A O 1
ATOM 610 N N . ALA A 1 76 ? 6.308 -0.080 1.626 1.00 97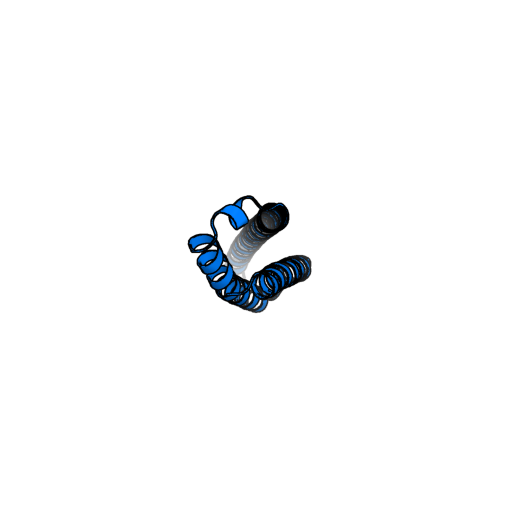.75 76 ALA A N 1
ATOM 611 C CA . ALA A 1 76 ? 7.712 -0.405 1.387 1.00 97.75 76 ALA A CA 1
ATOM 612 C C . ALA A 1 76 ? 7.890 -1.356 0.188 1.00 97.75 76 ALA A C 1
ATOM 614 O O . ALA A 1 76 ? 8.802 -1.161 -0.618 1.00 97.75 76 ALA A O 1
ATOM 615 N N . LEU A 1 77 ? 7.003 -2.346 0.031 1.00 96.38 77 LEU A N 1
ATOM 616 C CA . LEU A 1 77 ? 7.002 -3.244 -1.125 1.00 96.38 77 LEU A CA 1
ATOM 617 C C . LEU A 1 77 ? 6.726 -2.483 -2.430 1.00 96.38 77 LEU A C 1
ATOM 619 O O . LEU A 1 77 ? 7.516 -2.580 -3.365 1.00 96.38 77 LEU A O 1
ATOM 623 N N . MET A 1 78 ? 5.672 -1.663 -2.480 1.00 96.00 78 MET A N 1
ATOM 624 C CA . MET A 1 78 ? 5.342 -0.835 -3.650 1.00 96.00 78 MET A CA 1
ATOM 625 C C . MET A 1 78 ? 6.505 0.077 -4.064 1.00 96.00 78 MET A C 1
ATOM 627 O O . MET A 1 78 ? 6.811 0.218 -5.252 1.00 96.00 78 MET A O 1
ATOM 631 N N . GLN A 1 79 ? 7.179 0.691 -3.087 1.00 96.62 79 GLN A N 1
ATOM 632 C CA . GLN A 1 79 ? 8.357 1.524 -3.327 1.00 96.62 79 GLN A CA 1
ATOM 633 C C . GLN A 1 79 ? 9.521 0.707 -3.899 1.00 96.62 79 GLN A C 1
ATOM 635 O O . GLN A 1 79 ? 10.149 1.137 -4.868 1.00 96.62 79 GLN A O 1
ATOM 640 N N . SER A 1 80 ? 9.790 -0.473 -3.331 1.00 95.88 80 SER A N 1
ATOM 641 C CA . SER A 1 80 ? 10.820 -1.395 -3.821 1.00 95.88 80 SER A CA 1
ATOM 642 C C . SER A 1 80 ? 10.578 -1.777 -5.284 1.00 95.88 80 SER A C 1
ATOM 644 O O . SER A 1 80 ? 11.473 -1.614 -6.116 1.00 95.88 80 SER A O 1
ATOM 646 N N . GLU A 1 81 ? 9.355 -2.187 -5.625 1.00 94.38 81 GLU A N 1
ATOM 647 C CA . GLU A 1 81 ? 8.993 -2.578 -6.992 1.00 94.38 81 GLU A CA 1
ATOM 648 C C . GLU A 1 81 ? 9.096 -1.408 -7.974 1.00 94.38 81 GLU A C 1
ATOM 650 O O . GLU A 1 81 ? 9.669 -1.536 -9.058 1.00 94.38 81 GLU A O 1
ATOM 655 N N . THR A 1 82 ? 8.658 -0.215 -7.564 1.00 93.94 82 THR A N 1
ATOM 656 C CA . THR A 1 82 ? 8.805 1.008 -8.370 1.00 93.94 82 THR A CA 1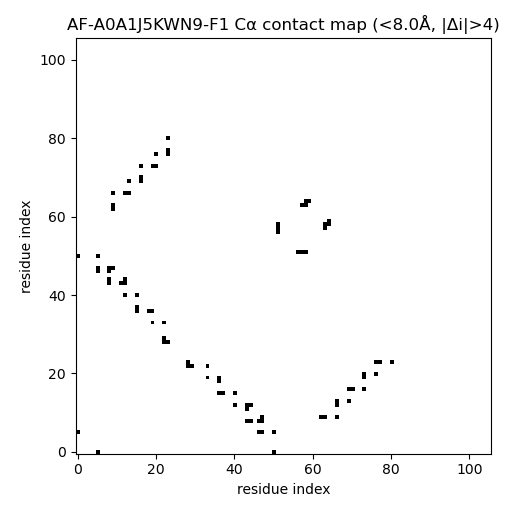
ATOM 657 C C . THR A 1 82 ? 10.275 1.287 -8.705 1.00 93.94 82 THR A C 1
ATOM 659 O O . THR A 1 82 ? 10.619 1.604 -9.849 1.00 93.94 82 THR A O 1
ATOM 662 N N . ILE A 1 83 ? 11.172 1.137 -7.723 1.00 95.19 83 ILE A N 1
ATOM 663 C CA . ILE A 1 83 ? 12.617 1.316 -7.915 1.00 95.19 83 ILE A CA 1
ATOM 664 C C . ILE A 1 83 ? 13.176 0.250 -8.869 1.00 95.19 83 ILE A C 1
ATOM 666 O O . ILE A 1 83 ? 13.955 0.580 -9.772 1.00 95.19 83 ILE A O 1
ATOM 670 N N . GLN A 1 84 ? 12.790 -1.018 -8.701 1.00 93.19 84 GLN A N 1
ATOM 671 C CA . GLN A 1 84 ? 13.240 -2.109 -9.570 1.00 93.19 84 GLN A CA 1
ATOM 672 C C . GLN A 1 84 ? 12.808 -1.902 -11.027 1.00 93.19 84 GLN A C 1
ATOM 674 O O . GLN A 1 84 ? 13.649 -1.971 -11.932 1.00 93.19 84 GLN A O 1
ATOM 679 N N . LEU A 1 85 ? 11.539 -1.559 -11.260 1.00 91.50 85 LEU A N 1
ATOM 680 C CA . LEU A 1 85 ? 11.013 -1.245 -12.589 1.00 91.50 85 LEU A CA 1
ATOM 681 C C . LEU A 1 85 ? 11.750 -0.060 -13.224 1.00 91.50 85 LEU A C 1
ATOM 683 O O . LEU A 1 85 ? 12.162 -0.134 -14.386 1.00 91.50 85 LEU A O 1
ATOM 687 N N . GLY A 1 86 ? 12.013 1.001 -12.456 1.00 93.44 86 GLY A N 1
ATOM 688 C CA . GLY A 1 86 ? 12.794 2.150 -12.922 1.00 93.44 86 GLY A CA 1
ATOM 689 C C . GLY A 1 86 ? 14.217 1.773 -13.356 1.00 93.44 86 GLY A C 1
ATOM 690 O O . GLY A 1 86 ? 14.696 2.208 -14.412 1.00 93.44 86 GLY A O 1
ATOM 691 N N . ASN A 1 87 ? 14.886 0.909 -12.590 1.00 93.56 87 ASN A N 1
ATOM 692 C CA . ASN A 1 87 ? 16.214 0.396 -12.928 1.00 93.56 87 ASN A CA 1
ATOM 693 C C . ASN A 1 87 ? 16.197 -0.471 -14.196 1.00 93.56 87 ASN A C 1
ATOM 695 O O . ASN A 1 87 ? 17.088 -0.344 -15.043 1.00 93.56 87 ASN A O 1
ATOM 699 N N . ASN A 1 88 ? 15.179 -1.316 -14.360 1.00 90.94 88 ASN A N 1
ATOM 700 C CA . ASN A 1 88 ? 15.010 -2.141 -15.555 1.00 90.94 88 ASN A CA 1
ATOM 701 C C . ASN A 1 88 ? 14.757 -1.278 -16.797 1.00 90.94 88 ASN A C 1
ATOM 703 O O . ASN A 1 88 ? 15.446 -1.434 -17.808 1.00 90.94 88 ASN A O 1
ATOM 707 N N . LEU A 1 89 ? 13.872 -0.283 -16.703 1.00 92.31 89 LEU A N 1
ATOM 708 C CA . LEU A 1 89 ? 13.616 0.673 -17.781 1.00 92.31 89 LEU A CA 1
ATOM 709 C C . LEU A 1 89 ? 14.890 1.420 -18.205 1.00 92.31 89 LEU A C 1
ATOM 711 O O . LEU A 1 89 ? 15.141 1.612 -19.398 1.00 92.31 89 LEU A O 1
ATOM 715 N N . LYS A 1 90 ? 15.735 1.813 -17.243 1.00 93.31 90 LYS A N 1
ATOM 716 C CA . LYS A 1 90 ? 17.028 2.451 -17.524 1.00 93.31 90 LYS A CA 1
ATOM 717 C C . LYS A 1 90 ? 17.944 1.535 -18.350 1.00 93.31 90 LYS A C 1
ATOM 719 O O . LYS A 1 90 ? 18.525 2.004 -19.329 1.00 93.31 90 LYS A O 1
ATOM 724 N N . LYS A 1 91 ? 18.036 0.240 -18.015 1.00 90.81 91 LYS A N 1
ATOM 725 C CA . LYS A 1 91 ? 18.809 -0.751 -18.794 1.00 90.81 91 LYS A CA 1
ATOM 726 C C . LYS A 1 91 ? 18.289 -0.871 -20.230 1.00 90.81 91 LYS A C 1
ATOM 728 O O . LYS A 1 91 ? 19.084 -0.773 -21.165 1.00 90.81 91 LYS A O 1
ATOM 733 N N . TYR A 1 92 ? 16.972 -0.989 -20.415 1.00 89.50 92 TYR A N 1
ATOM 734 C CA . TYR A 1 92 ? 16.358 -1.051 -21.747 1.00 89.50 92 TYR A CA 1
ATOM 735 C C . TYR A 1 92 ? 16.646 0.199 -22.586 1.00 89.50 92 TYR A C 1
ATOM 737 O O . TYR A 1 92 ? 17.020 0.097 -23.756 1.00 89.50 92 TYR A O 1
ATOM 745 N N . ARG A 1 93 ? 16.555 1.393 -21.987 1.00 90.81 93 ARG A N 1
ATOM 746 C CA . ARG A 1 93 ? 16.882 2.658 -22.667 1.00 90.81 93 ARG A CA 1
ATOM 747 C C . ARG A 1 93 ? 18.342 2.715 -23.127 1.00 90.81 93 ARG A C 1
ATOM 749 O O . ARG A 1 93 ? 18.601 3.184 -24.236 1.00 90.81 93 ARG A O 1
ATOM 756 N N . TYR A 1 94 ? 19.290 2.213 -22.330 1.00 88.69 94 TYR A N 1
ATOM 757 C CA . TYR A 1 94 ? 20.688 2.105 -22.765 1.00 88.69 94 TYR A CA 1
ATOM 758 C C . TYR A 1 94 ? 20.864 1.113 -23.915 1.00 88.69 94 TYR A C 1
ATOM 760 O O . TYR A 1 94 ? 21.523 1.453 -24.895 1.00 88.69 94 TYR A O 1
ATOM 768 N N . GLY A 1 95 ? 20.240 -0.067 -23.841 1.00 86.56 95 GLY A N 1
ATOM 769 C CA . GLY A 1 95 ? 20.267 -1.047 -24.931 1.00 86.56 95 GLY A CA 1
ATOM 770 C C . GLY A 1 95 ? 19.746 -0.463 -26.248 1.00 86.56 95 GLY A C 1
ATOM 771 O O . GLY A 1 95 ? 20.412 -0.567 -27.278 1.00 86.56 95 GLY A O 1
ATOM 772 N N . ASN A 1 96 ? 18.626 0.265 -26.205 1.00 87.75 96 ASN A N 1
ATOM 773 C CA . ASN A 1 96 ? 18.088 0.961 -27.377 1.00 87.75 96 ASN A CA 1
ATOM 774 C C . ASN A 1 96 ? 19.068 1.994 -27.941 1.00 87.75 96 ASN A C 1
ATOM 776 O O . ASN A 1 96 ? 19.218 2.085 -29.157 1.00 87.75 96 ASN A O 1
ATOM 780 N N . LYS A 1 97 ? 19.777 2.745 -27.089 1.00 87.69 97 LYS A N 1
ATOM 781 C CA . LYS A 1 97 ? 20.816 3.681 -27.547 1.00 87.69 97 LYS A CA 1
ATOM 782 C C . LYS A 1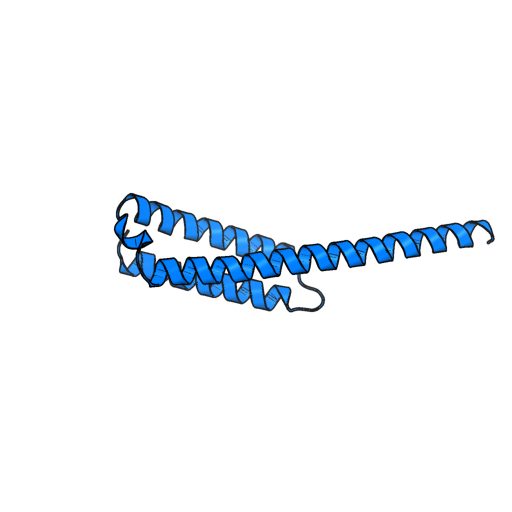 97 ? 21.921 2.955 -28.320 1.00 87.69 97 LYS A C 1
ATOM 784 O O . LYS A 1 97 ? 22.323 3.439 -29.375 1.00 87.69 97 LYS A O 1
ATOM 789 N N . SER A 1 98 ? 22.366 1.798 -27.835 1.00 87.88 98 SER A N 1
ATOM 790 C CA . SER A 1 98 ? 23.364 0.972 -28.523 1.00 87.88 98 SER A CA 1
ATOM 791 C C . SER A 1 98 ? 22.850 0.469 -29.874 1.00 87.88 98 SER A C 1
ATOM 793 O O . SER A 1 98 ? 23.546 0.583 -30.878 1.00 87.88 98 SER A O 1
ATOM 795 N N . VAL A 1 99 ? 21.601 -0.002 -29.945 1.00 89.94 99 VAL A N 1
ATOM 796 C CA . VAL A 1 99 ? 20.971 -0.417 -31.214 1.00 89.94 99 VAL A CA 1
ATOM 797 C C . VAL A 1 99 ? 20.917 0.741 -32.216 1.00 89.94 99 VAL A C 1
ATOM 799 O O . VAL A 1 99 ? 21.236 0.559 -33.389 1.00 89.94 99 VAL A O 1
ATOM 802 N N . GLN A 1 100 ? 20.565 1.949 -31.769 1.00 89.12 100 GLN A N 1
ATOM 803 C CA . GLN A 1 100 ? 20.550 3.132 -32.636 1.00 89.12 100 GLN A CA 1
ATOM 804 C C . GLN A 1 100 ? 21.946 3.517 -33.144 1.00 89.12 100 GLN A C 1
ATOM 806 O O . GLN A 1 100 ? 22.058 4.086 -34.225 1.00 89.12 100 GLN A O 1
ATOM 811 N N . GLN A 1 101 ? 23.015 3.210 -32.403 1.00 86.19 101 GLN A N 1
ATOM 812 C CA . GLN A 1 101 ? 24.381 3.391 -32.898 1.00 86.19 101 GLN A CA 1
ATOM 813 C C . GLN A 1 101 ? 24.706 2.396 -34.013 1.00 86.19 101 GLN A C 1
ATOM 815 O O . GLN A 1 101 ? 25.220 2.819 -35.043 1.00 86.19 101 GLN A O 1
ATOM 820 N N . TYR A 1 102 ? 24.349 1.118 -33.853 1.00 89.69 102 TYR A N 1
ATOM 821 C CA . TYR A 1 102 ? 24.547 0.109 -34.899 1.00 89.69 102 TYR A CA 1
ATOM 822 C C . TYR A 1 102 ? 23.797 0.443 -36.190 1.00 89.69 102 TYR A C 1
ATOM 824 O O . TYR A 1 102 ? 24.365 0.315 -37.270 1.00 89.69 102 TYR A O 1
ATOM 832 N N . LYS A 1 103 ? 22.565 0.957 -36.087 1.00 88.50 103 LYS A N 1
ATOM 833 C CA . LYS A 1 103 ? 21.773 1.393 -37.250 1.00 88.50 103 LYS A CA 1
ATOM 834 C C . LYS A 1 103 ? 22.434 2.482 -38.100 1.00 88.50 103 LYS A C 1
ATOM 836 O O . LYS A 1 103 ? 22.009 2.674 -39.223 1.00 88.50 103 LYS A O 1
ATOM 841 N N . LYS A 1 104 ? 23.441 3.205 -37.598 1.00 89.94 104 LYS A N 1
ATOM 842 C CA . LYS A 1 104 ? 24.178 4.201 -38.400 1.00 89.94 104 LYS A CA 1
ATOM 843 C C . LYS A 1 104 ? 25.158 3.573 -39.395 1.00 89.94 104 LYS A C 1
ATOM 845 O O . LYS A 1 104 ? 25.685 4.290 -40.237 1.00 89.94 104 LYS A O 1
ATOM 850 N N . PHE A 1 105 ? 25.443 2.281 -39.247 1.00 87.56 105 PHE A N 1
ATOM 851 C CA . PHE A 1 105 ? 26.393 1.525 -40.066 1.00 87.56 105 PHE A CA 1
ATOM 852 C C . PHE A 1 105 ? 25.708 0.500 -40.984 1.00 87.56 105 PHE A C 1
ATOM 854 O O . PHE A 1 105 ? 26.404 -0.261 -41.654 1.00 87.56 105 PHE A O 1
ATOM 861 N N . LEU A 1 106 ? 24.371 0.463 -40.983 1.00 82.88 106 LEU A N 1
ATOM 862 C CA . LEU A 1 106 ? 23.523 -0.314 -41.891 1.00 82.88 106 LEU A CA 1
ATOM 863 C C . LEU A 1 106 ? 22.822 0.651 -42.846 1.00 82.88 106 LEU A C 1
ATOM 865 O O . LEU A 1 106 ? 22.699 0.296 -44.035 1.00 82.88 106 LEU A O 1
#

Mean predicted aligned error: 4.44 Å